Protein AF-A0A1W9ZNJ8-F1 (afdb_monomer)

Organism: Mycobacterium angelicum (NCBI:txid470074)

pLDDT: mean 77.75, std 14.17, range [45.0, 90.62]

Structure (mmCIF, N/CA/C/O backbone):
data_AF-A0A1W9ZNJ8-F1
#
_entry.id   AF-A0A1W9ZNJ8-F1
#
loop_
_atom_site.group_PDB
_atom_site.id
_atom_site.type_symbol
_atom_site.label_atom_id
_atom_site.label_alt_id
_atom_site.label_comp_id
_atom_site.label_asym_id
_atom_site.label_entity_id
_atom_site.label_seq_id
_atom_site.pdbx_PDB_ins_code
_atom_site.Cartn_x
_atom_site.Cartn_y
_atom_site.Cartn_z
_atom_site.occupancy
_atom_site.B_iso_or_equiv
_atom_site.auth_seq_id
_atom_site.auth_comp_id
_at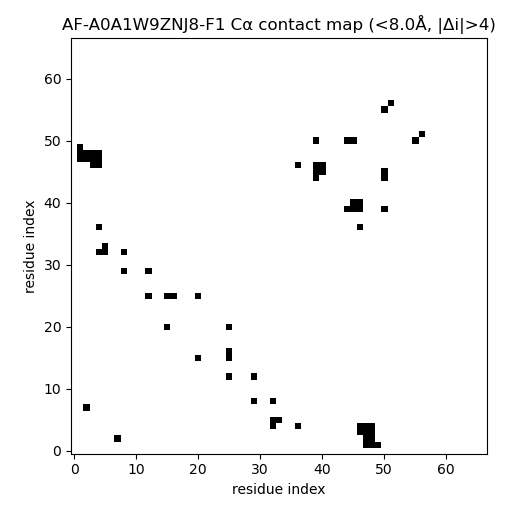om_site.auth_asym_id
_atom_site.auth_atom_id
_atom_site.pdbx_PDB_model_num
ATOM 1 N N . MET A 1 1 ? -6.523 15.475 11.023 1.00 51.50 1 MET A N 1
ATOM 2 C CA . MET A 1 1 ? -7.195 14.679 9.976 1.00 51.50 1 MET A CA 1
ATOM 3 C C . MET A 1 1 ? -6.141 13.802 9.342 1.00 51.50 1 MET A C 1
ATOM 5 O O . MET A 1 1 ? -5.234 14.337 8.718 1.00 51.50 1 MET A O 1
ATOM 9 N N . THR A 1 2 ? -6.194 12.499 9.588 1.00 69.06 2 THR A N 1
ATOM 10 C CA . THR A 1 2 ? -5.222 11.558 9.029 1.00 69.06 2 THR A CA 1
ATOM 11 C C . THR A 1 2 ? -5.630 11.224 7.596 1.00 69.06 2 THR A C 1
ATOM 13 O O . THR A 1 2 ? -6.808 11.004 7.325 1.00 69.06 2 THR A O 1
ATOM 16 N N . GLU A 1 3 ? -4.684 11.271 6.658 1.00 81.00 3 GLU A N 1
ATOM 17 C CA . GLU A 1 3 ? -4.947 10.956 5.248 1.00 81.00 3 GLU A CA 1
ATOM 18 C C . GLU A 1 3 ? -5.371 9.483 5.115 1.00 81.00 3 GLU A C 1
ATOM 20 O O . GLU A 1 3 ? -4.744 8.599 5.701 1.00 81.00 3 GLU A O 1
ATOM 25 N N . SER A 1 4 ? -6.434 9.202 4.354 1.00 85.50 4 SER A N 1
ATOM 26 C CA . SER A 1 4 ? -6.853 7.821 4.098 1.00 85.50 4 SER A CA 1
ATOM 27 C C . SER A 1 4 ? -5.886 7.122 3.142 1.00 85.50 4 SER A C 1
ATOM 29 O O . SER A 1 4 ? -5.326 7.743 2.229 1.00 85.50 4 SER A O 1
ATOM 31 N N . LEU A 1 5 ? -5.727 5.804 3.295 1.00 84.81 5 LEU A N 1
ATOM 32 C CA . LEU A 1 5 ? -4.868 5.019 2.400 1.00 84.81 5 LEU A CA 1
ATOM 33 C C . LEU A 1 5 ? -5.331 5.085 0.936 1.00 84.81 5 LEU A C 1
ATOM 35 O O . LEU A 1 5 ? -4.503 5.070 0.026 1.00 84.81 5 LEU A O 1
ATOM 39 N N . GLU A 1 6 ? -6.632 5.244 0.693 1.00 84.56 6 GLU A N 1
ATOM 40 C CA . GLU A 1 6 ? -7.180 5.420 -0.655 1.00 84.56 6 GLU A CA 1
ATOM 41 C C . GLU A 1 6 ? -6.778 6.747 -1.303 1.00 84.56 6 GLU A C 1
ATOM 43 O O . GLU A 1 6 ? -6.413 6.776 -2.484 1.00 84.56 6 GLU A O 1
ATOM 48 N N . SER A 1 7 ? -6.791 7.839 -0.535 1.00 86.00 7 SER A N 1
ATOM 49 C CA . SER A 1 7 ? -6.360 9.151 -1.031 1.00 86.00 7 SER A CA 1
ATOM 50 C C . SER A 1 7 ? -4.868 9.127 -1.359 1.00 86.00 7 SER A C 1
ATOM 52 O O . SER A 1 7 ? -4.450 9.575 -2.435 1.00 86.00 7 SER A O 1
ATOM 54 N N . ARG A 1 8 ? -4.067 8.495 -0.488 1.00 84.00 8 ARG A N 1
ATOM 55 C CA . ARG A 1 8 ? -2.641 8.266 -0.734 1.00 84.00 8 ARG A CA 1
ATOM 56 C C . ARG A 1 8 ? -2.407 7.407 -1.970 1.00 84.00 8 ARG A C 1
ATOM 58 O O . ARG A 1 8 ? -1.560 7.762 -2.785 1.00 84.00 8 ARG A O 1
ATOM 65 N N . ARG A 1 9 ? -3.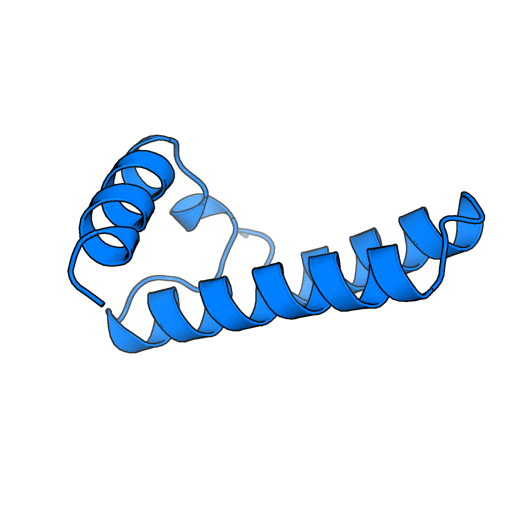168 6.320 -2.157 1.00 86.44 9 ARG A N 1
ATOM 66 C CA .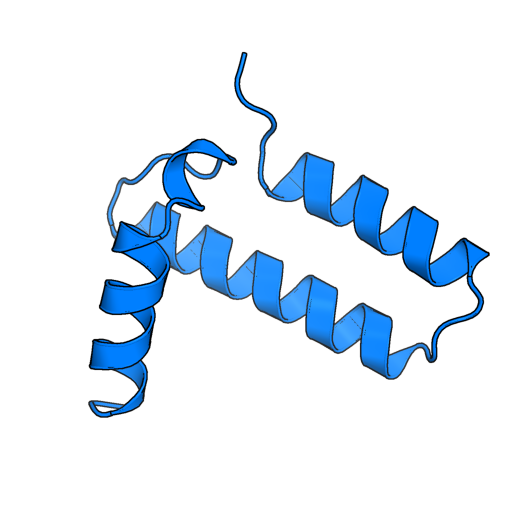 ARG A 1 9 ? -3.104 5.457 -3.352 1.00 86.44 9 ARG A CA 1
ATOM 67 C C . ARG A 1 9 ? -3.304 6.271 -4.626 1.00 86.44 9 ARG A C 1
ATOM 69 O O . ARG A 1 9 ? -2.512 6.145 -5.555 1.00 86.44 9 ARG A O 1
ATOM 76 N N . GLY A 1 10 ? -4.325 7.130 -4.662 1.00 85.94 10 GLY A N 1
ATOM 77 C CA . GLY A 1 10 ? -4.608 7.991 -5.813 1.00 85.94 10 GLY A CA 1
ATOM 78 C C . GLY A 1 10 ? -3.460 8.953 -6.127 1.00 85.94 10 GLY A C 1
ATOM 79 O O . GLY A 1 10 ? -3.010 9.040 -7.273 1.00 85.94 10 GLY A O 1
ATOM 80 N N . ARG A 1 11 ? -2.931 9.632 -5.102 1.00 86.12 11 ARG A N 1
ATOM 81 C CA . ARG A 1 11 ? -1.801 10.562 -5.253 1.00 86.12 11 ARG A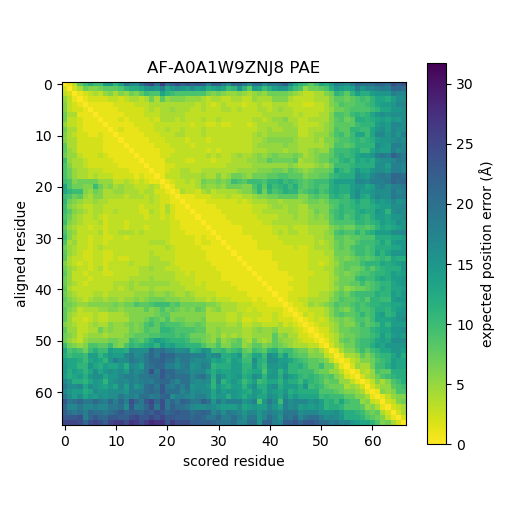 CA 1
ATOM 82 C C . ARG A 1 11 ? -0.516 9.847 -5.673 1.00 86.12 11 ARG A C 1
ATOM 84 O O . ARG A 1 11 ? 0.190 10.326 -6.558 1.00 86.12 11 ARG A O 1
ATOM 91 N N . PHE A 1 12 ? -0.237 8.693 -5.077 1.00 84.50 12 PHE A N 1
ATOM 92 C CA . PHE A 1 12 ? 0.948 7.892 -5.358 1.00 84.50 12 PHE A CA 1
ATOM 93 C C . PHE A 1 12 ? 0.915 7.311 -6.775 1.00 84.50 12 PHE A C 1
ATOM 95 O O . PHE A 1 12 ? 1.878 7.474 -7.518 1.00 84.50 12 PHE A O 1
ATOM 102 N N . ASN A 1 13 ? -0.222 6.753 -7.206 1.00 86.31 13 ASN A N 1
ATOM 103 C CA . ASN A 1 13 ? -0.419 6.295 -8.584 1.00 86.31 13 ASN A CA 1
ATOM 104 C C . ASN A 1 13 ? -0.189 7.433 -9.591 1.00 86.31 13 ASN A C 1
ATOM 106 O O . ASN A 1 13 ? 0.530 7.266 -10.574 1.00 86.31 13 ASN A O 1
ATOM 110 N N . ARG A 1 14 ? -0.737 8.627 -9.324 1.00 87.56 14 ARG A N 1
ATOM 111 C CA . ARG A 1 14 ? -0.503 9.803 -10.174 1.00 87.56 14 ARG A CA 1
ATOM 112 C C . ARG A 1 14 ? 0.980 10.181 -10.239 1.00 87.56 14 ARG A C 1
ATOM 114 O O . ARG A 1 14 ? 1.463 10.456 -11.332 1.00 87.56 14 ARG A O 1
ATOM 121 N N . SER A 1 15 ? 1.691 10.167 -9.111 1.00 86.62 15 SER A N 1
ATOM 122 C CA . SER A 1 15 ? 3.133 10.458 -9.061 1.00 86.62 15 SER A CA 1
ATOM 123 C C . SER A 1 15 ? 3.941 9.455 -9.882 1.00 86.62 15 SER A C 1
ATOM 125 O O . SER A 1 15 ? 4.713 9.850 -10.750 1.00 86.62 15 SER A O 1
ATOM 127 N N . LEU A 1 16 ? 3.699 8.155 -9.688 1.00 84.75 16 LEU A N 1
ATOM 128 C CA . LEU A 1 16 ? 4.421 7.103 -10.402 1.00 84.75 16 LEU A CA 1
ATOM 129 C C . LEU A 1 16 ? 4.150 7.124 -11.917 1.00 84.75 16 LEU A C 1
ATOM 131 O O . LEU A 1 16 ? 5.046 6.819 -12.704 1.00 84.75 16 LEU A O 1
ATOM 135 N N . ARG A 1 17 ? 2.935 7.509 -12.338 1.00 85.94 17 ARG A N 1
ATOM 136 C CA . ARG A 1 17 ? 2.608 7.730 -13.758 1.00 85.94 17 ARG A CA 1
ATOM 137 C C . ARG A 1 17 ? 3.380 8.909 -14.342 1.00 85.94 17 ARG A C 1
ATOM 139 O O . ARG A 1 17 ? 3.867 8.805 -15.461 1.00 85.94 17 ARG A O 1
ATOM 146 N N . VAL A 1 18 ? 3.498 10.011 -13.598 1.00 90.31 18 VAL A N 1
ATOM 147 C CA . VAL A 1 18 ? 4.284 11.187 -14.015 1.00 90.31 18 VAL A CA 1
ATOM 148 C C . VAL A 1 18 ? 5.775 10.852 -14.105 1.00 90.31 18 VAL A C 1
ATOM 150 O O . VAL A 1 18 ? 6.436 11.283 -15.041 1.00 90.31 18 VAL A O 1
ATOM 153 N N . GLU A 1 19 ? 6.292 10.030 -13.192 1.00 88.06 19 GLU A N 1
ATOM 154 C CA . GLU A 1 19 ? 7.670 9.518 -13.234 1.00 88.06 19 GLU A CA 1
ATOM 155 C C . GLU A 1 19 ? 7.923 8.486 -14.349 1.00 88.06 19 GLU A C 1
ATOM 157 O O . GLU A 1 19 ? 9.053 8.026 -14.508 1.00 88.06 19 GLU A O 1
ATOM 162 N N . GLY A 1 20 ? 6.897 8.085 -15.108 1.00 88.88 20 GLY A N 1
ATOM 163 C CA . GLY A 1 20 ? 7.041 7.122 -16.199 1.00 88.88 20 GLY A CA 1
ATOM 164 C C . GLY A 1 20 ? 7.401 5.709 -15.732 1.00 88.88 20 GLY A C 1
ATOM 165 O O . GLY A 1 20 ? 8.054 4.965 -16.464 1.00 88.88 20 GLY A O 1
ATOM 166 N N . LYS A 1 21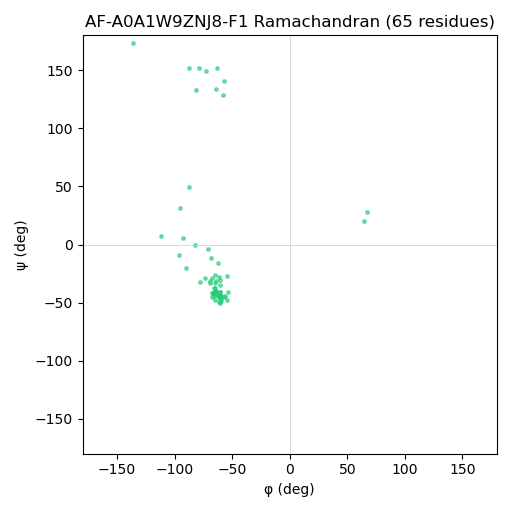 ? 7.010 5.322 -14.509 1.00 88.31 21 LYS A N 1
ATOM 167 C CA . LYS A 1 21 ? 7.216 3.949 -14.026 1.00 88.31 21 LYS A CA 1
ATOM 168 C C . LYS A 1 21 ? 6.435 2.955 -14.887 1.00 88.31 21 LYS A C 1
ATOM 170 O O . LYS A 1 21 ? 5.379 3.276 -15.431 1.00 88.31 21 LYS A O 1
ATOM 175 N N . ALA A 1 22 ? 6.945 1.727 -14.965 1.00 89.56 22 ALA A N 1
ATOM 176 C CA . ALA A 1 22 ? 6.287 0.650 -15.693 1.00 89.56 22 ALA A CA 1
ATOM 177 C C . ALA A 1 22 ? 4.863 0.417 -15.165 1.00 89.56 22 ALA A C 1
ATOM 179 O O . ALA A 1 22 ? 4.635 0.411 -13.955 1.00 89.56 22 ALA A O 1
ATOM 180 N N . ASP A 1 23 ? 3.921 0.154 -16.072 1.00 82.69 23 ASP A N 1
ATOM 181 C CA . ASP A 1 23 ? 2.513 -0.083 -15.731 1.00 82.69 23 ASP A CA 1
ATOM 182 C C . ASP A 1 23 ? 2.354 -1.196 -14.682 1.00 82.69 23 ASP A C 1
ATOM 184 O O . ASP A 1 23 ? 1.663 -1.042 -13.677 1.00 82.69 23 ASP A O 1
ATOM 188 N N . ARG A 1 24 ? 3.143 -2.268 -14.818 1.00 86.94 24 ARG A N 1
ATOM 189 C CA . ARG A 1 24 ? 3.173 -3.371 -13.852 1.00 86.94 24 ARG A CA 1
ATOM 190 C C . ARG A 1 24 ? 3.585 -2.931 -12.444 1.00 86.94 24 ARG A C 1
ATOM 192 O O . ARG A 1 24 ? 3.064 -3.463 -11.469 1.00 86.94 24 ARG A O 1
ATOM 199 N N . THR A 1 25 ? 4.482 -1.954 -12.319 1.00 86.88 25 THR A N 1
ATOM 200 C CA . THR A 1 25 ? 4.861 -1.374 -11.023 1.00 86.88 25 THR A CA 1
ATOM 201 C C . THR A 1 25 ? 3.685 -0.620 -10.404 1.00 86.88 25 THR A C 1
ATOM 203 O O . THR A 1 25 ? 3.434 -0.774 -9.212 1.00 86.88 25 THR A O 1
ATOM 206 N N . LEU A 1 26 ? 2.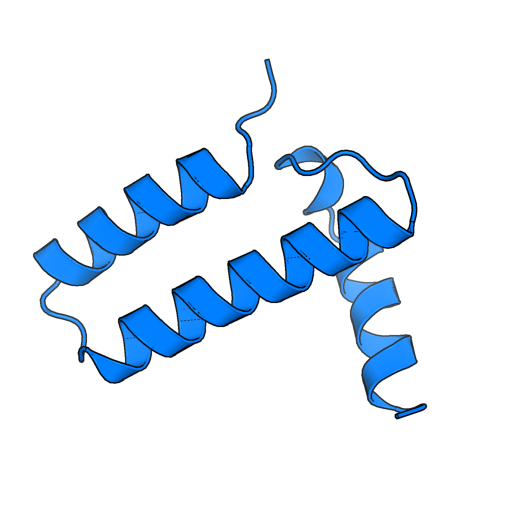925 0.140 -11.201 1.00 86.69 26 LEU A N 1
ATOM 207 C CA . LEU A 1 26 ? 1.719 0.833 -10.729 1.00 86.69 26 LEU A CA 1
ATOM 208 C C . LEU A 1 26 ? 0.689 -0.157 -10.189 1.00 86.69 26 LEU A C 1
ATOM 210 O O . LEU A 1 26 ? 0.159 0.045 -9.097 1.00 86.69 26 LEU A O 1
ATOM 214 N N . VAL A 1 27 ? 0.438 -1.230 -10.946 1.00 87.94 27 VAL A N 1
ATOM 215 C CA . VAL A 1 27 ? -0.517 -2.281 -10.579 1.00 87.94 27 VAL A CA 1
ATOM 216 C C . VAL A 1 27 ? -0.108 -2.938 -9.267 1.00 87.94 27 VAL A C 1
ATOM 218 O O . VAL A 1 27 ? -0.927 -2.995 -8.354 1.00 87.94 27 VAL A O 1
ATOM 221 N N . LEU A 1 28 ? 1.156 -3.355 -9.140 1.00 89.06 28 LEU A N 1
ATOM 222 C CA . LEU A 1 28 ? 1.661 -3.992 -7.922 1.00 89.06 28 LEU A CA 1
ATOM 223 C C . LEU A 1 28 ? 1.520 -3.073 -6.706 1.00 89.06 28 LEU A C 1
ATOM 225 O O . LEU A 1 28 ? 0.955 -3.482 -5.698 1.00 89.06 28 LEU A O 1
ATOM 229 N N . TY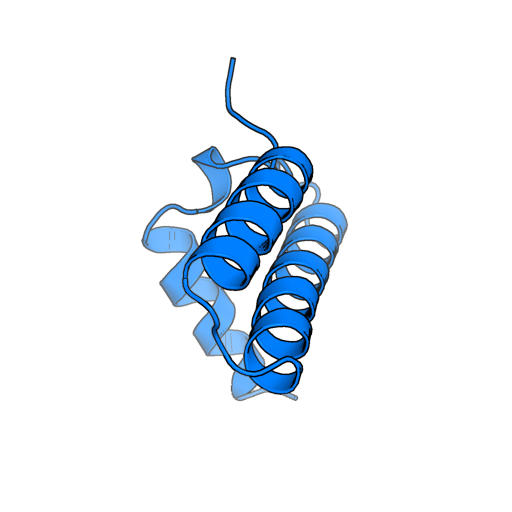R A 1 29 ? 1.946 -1.813 -6.804 1.00 84.94 29 TYR A N 1
ATOM 230 C CA . TYR A 1 29 ? 1.826 -0.879 -5.681 1.00 84.94 29 TYR A CA 1
ATOM 231 C C . TYR A 1 29 ? 0.367 -0.563 -5.324 1.00 84.94 29 TYR A C 1
ATOM 233 O O . TYR A 1 29 ? 0.020 -0.511 -4.142 1.00 84.94 29 TYR A O 1
ATOM 241 N N . CYS A 1 30 ? -0.508 -0.379 -6.317 1.00 85.81 30 CYS A N 1
ATOM 242 C CA . CYS A 1 30 ? -1.931 -0.137 -6.068 1.00 85.81 30 CYS A CA 1
ATOM 243 C C . CYS A 1 30 ? -2.619 -1.357 -5.442 1.00 85.81 30 CYS A C 1
ATOM 245 O O . CYS A 1 30 ? -3.467 -1.191 -4.560 1.00 85.81 30 CYS A O 1
ATOM 247 N N . GLN A 1 31 ? -2.248 -2.568 -5.865 1.00 90.62 31 GLN A N 1
ATOM 248 C CA . GLN A 1 31 ? -2.725 -3.810 -5.265 1.00 90.62 31 GLN A CA 1
ATOM 249 C C . GLN A 1 31 ? -2.234 -3.948 -3.827 1.00 90.62 31 GLN A C 1
ATOM 251 O O . GLN A 1 31 ? -3.065 -4.170 -2.953 1.00 90.62 31 GLN A O 1
ATOM 256 N N . SER A 1 32 ? -0.947 -3.731 -3.547 1.00 87.69 32 SER A N 1
ATOM 257 C CA . SER A 1 32 ? -0.403 -3.815 -2.185 1.00 87.69 32 SER A CA 1
ATOM 258 C C . SER A 1 32 ? -1.121 -2.880 -1.212 1.00 87.69 32 SER A C 1
ATOM 260 O O . SER A 1 32 ? -1.504 -3.308 -0.126 1.00 87.69 32 SER A O 1
ATOM 262 N N . ILE A 1 33 ? -1.381 -1.628 -1.610 1.00 86.56 33 ILE A N 1
ATOM 263 C CA . ILE A 1 33 ? -2.138 -0.686 -0.769 1.00 86.56 33 ILE A CA 1
ATOM 264 C C . ILE A 1 33 ? -3.573 -1.183 -0.556 1.00 86.56 33 ILE A C 1
ATOM 266 O O . ILE A 1 33 ? -4.086 -1.108 0.553 1.00 86.56 33 ILE A O 1
ATOM 270 N N . THR A 1 34 ? -4.209 -1.737 -1.591 1.00 88.38 34 THR A N 1
ATOM 271 C CA . THR A 1 34 ? -5.577 -2.273 -1.496 1.00 88.38 34 THR A CA 1
ATOM 272 C C . THR A 1 34 ? -5.651 -3.484 -0.562 1.00 88.38 34 THR A C 1
ATOM 274 O O . THR A 1 34 ? -6.536 -3.544 0.288 1.00 88.38 34 THR A O 1
ATOM 277 N N . TYR A 1 35 ? -4.706 -4.421 -0.666 1.00 88.31 35 TYR A N 1
ATOM 278 C CA . TYR A 1 35 ? -4.615 -5.571 0.236 1.00 88.31 35 TYR A CA 1
ATOM 279 C C . TYR A 1 35 ? -4.401 -5.135 1.684 1.00 88.31 35 TYR A C 1
ATOM 281 O O . TYR A 1 35 ? -5.103 -5.611 2.573 1.00 88.31 35 TYR A O 1
ATOM 289 N N 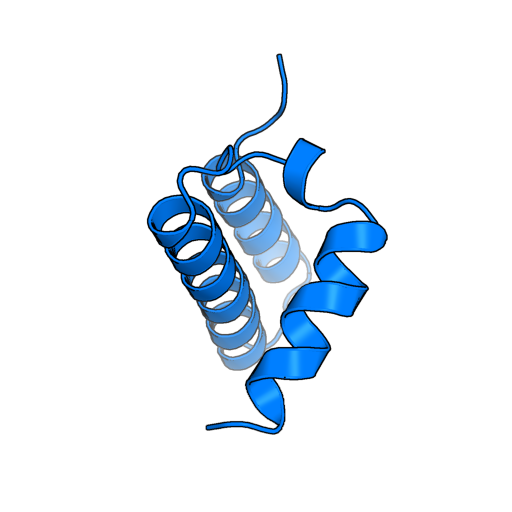. PHE A 1 36 ? -3.489 -4.190 1.914 1.00 85.81 36 PHE A N 1
ATOM 290 C CA . PHE A 1 36 ? -3.224 -3.665 3.248 1.00 85.81 36 PHE A CA 1
ATOM 291 C C . PHE A 1 36 ? -4.444 -2.950 3.841 1.00 85.81 36 PHE A C 1
ATOM 293 O O . PHE A 1 36 ? -4.812 -3.196 4.986 1.00 85.81 36 PHE A O 1
ATOM 300 N N . SER A 1 37 ? -5.131 -2.125 3.047 1.00 87.62 37 SER A N 1
ATOM 301 C CA . SER A 1 37 ? -6.371 -1.468 3.464 1.00 87.62 37 SER A CA 1
ATOM 302 C C . SER A 1 37 ? -7.463 -2.466 3.849 1.00 87.62 37 SER A C 1
ATOM 304 O O . SER A 1 37 ? -8.097 -2.304 4.890 1.00 87.62 37 SER A O 1
ATOM 306 N N . ASN A 1 38 ? -7.653 -3.519 3.050 1.00 89.06 38 ASN A N 1
ATOM 307 C CA . ASN A 1 38 ? -8.615 -4.577 3.358 1.00 89.06 38 ASN A CA 1
ATOM 308 C C . ASN A 1 38 ? -8.236 -5.332 4.637 1.00 89.06 38 ASN A C 1
ATOM 310 O O . ASN A 1 38 ? -9.099 -5.631 5.456 1.00 89.06 38 ASN A O 1
ATOM 314 N N . TRP A 1 39 ? -6.949 -5.609 4.834 1.00 86.81 39 TRP A N 1
ATOM 315 C CA . TRP A 1 39 ? -6.463 -6.273 6.038 1.00 86.81 39 TRP A CA 1
ATOM 316 C C . TRP A 1 39 ? -6.674 -5.428 7.302 1.00 86.81 39 TRP A C 1
ATOM 318 O O . TRP A 1 39 ? -7.129 -5.955 8.315 1.00 86.81 39 TRP A O 1
ATOM 328 N N . LEU A 1 40 ? -6.440 -4.113 7.244 1.00 87.25 40 LEU A N 1
ATOM 329 C CA . LEU A 1 40 ? -6.760 -3.203 8.351 1.00 87.25 40 LEU A CA 1
ATOM 330 C C . LEU A 1 40 ? -8.263 -3.193 8.656 1.00 87.25 40 LEU A C 1
ATOM 332 O O . LEU A 1 40 ? -8.655 -3.308 9.818 1.00 87.25 40 LEU A O 1
ATOM 336 N N . ALA A 1 41 ? -9.101 -3.132 7.616 1.00 88.06 41 ALA A N 1
ATOM 337 C CA . ALA A 1 41 ? -10.553 -3.148 7.763 1.00 88.06 41 ALA A CA 1
ATOM 338 C C . ALA A 1 41 ? -11.058 -4.438 8.435 1.00 88.06 41 ALA A C 1
ATOM 340 O O . ALA A 1 41 ? -11.910 -4.373 9.319 1.00 88.06 41 ALA A O 1
ATOM 341 N N . LEU A 1 42 ? -10.492 -5.599 8.082 1.00 88.94 42 LEU A N 1
ATOM 342 C CA . LEU A 1 42 ? -10.832 -6.887 8.703 1.00 88.94 42 LEU A CA 1
ATOM 343 C C . LEU A 1 42 ? -10.526 -6.929 10.207 1.00 88.94 42 LEU A C 1
ATOM 345 O O . LEU A 1 42 ? -11.204 -7.635 10.948 1.00 88.94 42 LEU A O 1
ATOM 349 N N . ARG A 1 43 ? -9.537 -6.160 10.671 1.00 84.69 43 ARG A N 1
ATOM 350 C CA . ARG A 1 43 ? -9.166 -6.073 12.093 1.00 84.69 43 ARG A CA 1
ATOM 351 C C . ARG A 1 43 ? -9.876 -4.940 12.835 1.00 84.69 43 ARG A C 1
ATOM 353 O O . ARG A 1 43 ? -9.556 -4.684 13.992 1.00 84.69 43 ARG A O 1
ATOM 360 N N . GLY A 1 44 ? -10.806 -4.243 12.176 1.00 85.75 44 GLY A N 1
ATOM 361 C CA . GLY A 1 44 ? -11.467 -3.060 12.729 1.00 85.75 44 GLY A CA 1
ATOM 362 C C . GLY A 1 44 ? -10.506 -1.893 12.968 1.00 85.75 44 GLY A C 1
ATOM 363 O O . GLY A 1 44 ? -10.799 -1.014 13.776 1.00 85.75 44 GLY A O 1
ATOM 364 N N . GLN A 1 45 ? -9.347 -1.896 12.302 1.00 85.38 45 GLN A N 1
ATOM 365 C CA . GLN A 1 45 ? -8.347 -0.847 12.433 1.00 85.38 45 GLN A CA 1
ATOM 366 C C . GLN A 1 45 ? -8.611 0.306 11.456 1.00 85.38 45 GLN A C 1
ATOM 368 O O . GLN A 1 45 ? -9.170 0.096 10.374 1.00 85.38 45 GLN A O 1
ATOM 373 N N . PRO A 1 46 ? -8.190 1.531 11.813 1.00 83.81 46 PRO A N 1
ATOM 374 C CA . PRO A 1 46 ? -8.319 2.688 10.939 1.00 83.81 46 PRO A CA 1
ATOM 375 C C . PRO A 1 46 ? -7.605 2.468 9.596 1.00 83.81 46 PRO A C 1
ATOM 377 O O . PRO A 1 46 ? -6.426 2.127 9.554 1.00 83.81 46 PRO A O 1
ATOM 380 N N . VAL A 1 47 ? -8.291 2.695 8.474 1.00 85.75 47 VAL A N 1
ATOM 381 C CA . VAL A 1 47 ? -7.726 2.559 7.112 1.00 85.75 47 VAL A CA 1
ATOM 382 C C . VAL A 1 47 ? -7.059 3.874 6.670 1.00 85.75 47 VAL A C 1
ATOM 384 O O . VAL A 1 47 ? -7.300 4.426 5.592 1.00 85.75 47 VAL A O 1
ATOM 387 N N . ASP A 1 48 ? -6.217 4.416 7.541 1.00 84.31 48 ASP A N 1
ATOM 388 C CA . ASP A 1 48 ? -5.518 5.685 7.353 1.00 84.31 48 ASP A CA 1
ATOM 389 C C . ASP A 1 48 ? -4.045 5.580 7.763 1.00 84.31 48 ASP A C 1
ATOM 391 O O . ASP A 1 48 ? -3.583 4.543 8.240 1.00 84.31 48 ASP A O 1
ATOM 395 N N . LEU A 1 49 ? -3.272 6.638 7.506 1.00 78.44 49 LEU A N 1
ATOM 396 C CA . LEU A 1 49 ? -1.816 6.610 7.686 1.00 78.44 49 LEU A CA 1
ATOM 397 C C . LEU A 1 49 ? -1.346 6.373 9.121 1.00 78.44 49 LEU A C 1
ATOM 399 O O . LEU A 1 49 ? -0.180 6.030 9.292 1.00 78.44 49 LEU A O 1
ATOM 403 N N . SER A 1 50 ? -2.212 6.522 10.126 1.00 78.31 50 SER A N 1
ATOM 404 C CA . SER A 1 50 ? -1.850 6.187 11.508 1.00 78.31 50 SER A CA 1
ATOM 405 C C . SER A 1 50 ? -1.584 4.690 11.693 1.00 78.31 50 SER A C 1
ATOM 407 O O . SER A 1 50 ? -0.765 4.313 12.523 1.00 78.31 50 SER A O 1
ATOM 409 N N . SER A 1 51 ? -2.190 3.845 10.856 1.00 72.44 51 SER A N 1
ATOM 410 C CA . SER A 1 51 ? -1.980 2.393 10.842 1.00 72.44 51 SER A CA 1
ATOM 411 C C . SER A 1 51 ? -0.741 1.964 10.060 1.00 72.44 51 SER A C 1
ATOM 413 O O . SER A 1 51 ? -0.453 0.777 9.959 1.00 72.44 51 SER A O 1
ATOM 415 N N . LEU A 1 52 ? -0.001 2.909 9.478 1.00 69.25 52 LEU A N 1
ATOM 416 C CA . LEU A 1 52 ? 1.267 2.658 8.793 1.00 69.25 52 LEU A CA 1
ATOM 417 C C . LEU A 1 52 ? 2.454 2.911 9.738 1.00 69.25 52 LEU A C 1
ATOM 419 O O . LEU A 1 52 ? 3.507 3.379 9.314 1.00 69.25 52 LEU A O 1
ATOM 423 N N . ASP A 1 53 ? 2.250 2.657 11.031 1.00 64.12 53 ASP A N 1
ATOM 424 C CA . ASP A 1 53 ? 3.303 2.694 12.037 1.00 64.12 53 ASP A CA 1
ATOM 425 C C . ASP A 1 53 ? 4.147 1.410 11.983 1.00 64.12 53 ASP A C 1
ATOM 427 O O . ASP A 1 53 ? 3.657 0.341 11.602 1.00 64.12 53 ASP A O 1
ATOM 431 N N . ARG A 1 54 ? 5.418 1.516 12.385 1.00 55.88 54 ARG A N 1
ATOM 432 C CA . ARG A 1 54 ? 6.419 0.438 12.364 1.00 55.88 54 ARG A CA 1
ATOM 433 C C . ARG A 1 54 ? 5.942 -0.810 13.120 1.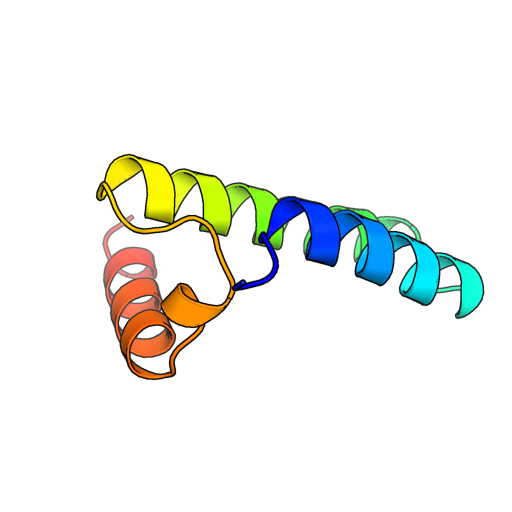00 55.88 54 ARG A C 1
ATOM 435 O O . ARG A 1 54 ? 6.330 -1.921 12.772 1.00 55.88 54 ARG A O 1
ATOM 442 N N . GLU A 1 55 ? 5.060 -0.655 14.107 1.00 58.69 55 GLU A N 1
ATOM 443 C CA . GLU A 1 55 ? 4.435 -1.773 14.829 1.00 58.69 55 GLU A CA 1
ATOM 444 C C . GLU A 1 55 ? 3.539 -2.649 13.924 1.00 58.69 55 GLU A C 1
ATOM 446 O O . GLU A 1 55 ? 3.471 -3.873 14.065 1.00 58.69 55 GLU A O 1
ATOM 451 N N . THR A 1 56 ? 2.914 -2.038 12.916 1.00 58.31 56 THR A N 1
ATOM 452 C CA . THR A 1 56 ? 2.047 -2.718 11.946 1.00 58.31 56 THR A CA 1
ATOM 453 C C . THR A 1 56 ? 2.856 -3.464 10.882 1.00 58.31 56 THR A C 1
ATOM 455 O O . THR A 1 56 ? 2.437 -4.537 10.441 1.00 58.31 56 THR A O 1
ATOM 458 N N . GLU A 1 57 ? 4.041 -2.954 10.517 1.00 56.16 57 GLU A N 1
ATOM 459 C CA . GLU A 1 57 ? 4.993 -3.659 9.640 1.00 56.16 57 GLU A CA 1
ATOM 460 C C . GLU A 1 57 ? 5.438 -4.997 10.252 1.00 56.16 57 GLU A C 1
ATOM 462 O O . GLU A 1 57 ? 5.491 -6.009 9.551 1.00 56.16 57 GLU A O 1
ATOM 467 N N . ILE A 1 58 ? 5.687 -5.030 11.568 1.00 56.00 58 ILE A N 1
ATOM 468 C CA . ILE A 1 58 ? 6.089 -6.250 12.288 1.00 56.00 58 ILE A CA 1
ATOM 469 C C . ILE A 1 58 ? 4.949 -7.283 12.288 1.00 56.00 58 ILE A C 1
ATOM 471 O O . ILE A 1 58 ? 5.186 -8.465 12.050 1.00 56.00 58 ILE A O 1
ATOM 475 N N . HIS A 1 59 ? 3.702 -6.846 12.494 1.00 56.84 59 HIS A N 1
ATOM 476 C CA . HIS A 1 59 ? 2.547 -7.750 12.566 1.00 56.84 59 HIS A CA 1
ATOM 477 C C . HIS A 1 59 ? 2.115 -8.317 11.203 1.00 56.84 59 HIS A C 1
ATOM 479 O O . HIS A 1 59 ? 1.578 -9.422 11.137 1.00 56.84 59 HIS A O 1
ATOM 485 N N . CYS A 1 60 ? 2.343 -7.585 10.106 1.00 51.31 60 CYS A N 1
ATOM 486 C CA . CYS A 1 60 ? 2.057 -8.073 8.755 1.00 51.31 60 CYS A CA 1
ATOM 487 C C . CYS A 1 60 ? 3.016 -9.207 8.336 1.00 51.31 60 CYS A C 1
ATOM 489 O O . CYS A 1 60 ? 2.610 -10.124 7.622 1.00 51.31 60 CYS A O 1
ATOM 491 N N . GLY A 1 61 ? 4.272 -9.171 8.801 1.00 51.28 61 GLY A N 1
ATOM 492 C CA . GLY A 1 61 ? 5.281 -10.194 8.503 1.00 51.28 61 GLY A CA 1
ATOM 493 C C . GLY A 1 61 ? 5.004 -11.552 9.155 1.00 51.28 61 GLY A C 1
ATOM 494 O O . GLY A 1 61 ? 5.303 -12.584 8.561 1.00 51.28 61 GLY A O 1
ATOM 495 N N . THR A 1 62 ? 4.380 -11.573 10.336 1.00 56.66 62 THR A N 1
ATOM 496 C CA . THR A 1 62 ? 4.080 -12.816 11.070 1.00 56.66 62 THR A CA 1
ATOM 497 C C . THR A 1 62 ? 3.042 -13.698 10.362 1.00 56.66 62 THR A C 1
ATOM 499 O O . THR A 1 62 ? 3.116 -14.914 10.476 1.00 56.66 62 THR A O 1
ATOM 502 N N . MET A 1 63 ? 2.119 -13.121 9.584 1.00 51.59 63 MET A N 1
ATOM 503 C CA . MET A 1 63 ? 1.064 -13.879 8.886 1.00 51.59 63 MET A CA 1
ATOM 504 C C . MET A 1 63 ? 1.460 -14.353 7.479 1.00 51.59 63 MET A C 1
ATOM 506 O O . MET A 1 63 ? 0.870 -15.302 6.979 1.00 51.59 63 MET A O 1
ATOM 510 N N . ALA A 1 64 ? 2.465 -13.742 6.839 1.00 51.50 64 ALA A N 1
ATOM 511 C CA . ALA A 1 64 ? 2.997 -14.234 5.560 1.00 51.50 64 ALA A CA 1
ATOM 512 C C . ALA A 1 64 ? 3.750 -15.575 5.697 1.00 51.50 64 ALA A C 1
ATOM 514 O O . ALA A 1 64 ? 4.080 -16.198 4.694 1.00 51.50 64 ALA A O 1
ATOM 515 N N . LEU A 1 65 ? 4.031 -16.002 6.932 1.00 50.84 65 LEU A N 1
ATOM 516 C CA . LEU A 1 65 ? 4.631 -17.294 7.270 1.00 50.84 65 LEU A CA 1
ATOM 517 C C . LEU A 1 65 ? 3.591 -18.369 7.646 1.00 50.84 65 LEU A C 1
ATOM 519 O O . LEU A 1 65 ? 3.975 -19.527 7.771 1.00 50.84 65 LEU A O 1
ATOM 523 N N . ASP A 1 66 ? 2.313 -18.006 7.815 1.00 45.00 66 ASP A N 1
ATOM 524 C CA . ASP A 1 66 ? 1.224 -18.906 8.251 1.00 45.00 66 ASP A CA 1
ATOM 525 C C . ASP A 1 66 ? 0.181 -19.181 7.141 1.00 45.00 66 ASP A C 1
ATOM 527 O O . ASP A 1 66 ? -0.851 -19.796 7.396 1.00 45.00 66 ASP A O 1
ATOM 531 N N . ALA A 1 67 ? 0.433 -18.722 5.907 1.00 45.12 67 ALA A N 1
ATOM 532 C CA . ALA A 1 67 ? -0.464 -18.859 4.750 1.00 45.12 67 ALA A CA 1
ATOM 533 C C . ALA A 1 67 ? 0.083 -19.804 3.670 1.00 45.12 67 ALA A C 1
ATOM 535 O O . ALA A 1 67 ? 1.310 -19.771 3.415 1.00 45.12 67 ALA A O 1
#

Sequence (67 aa):
MTESLESRRGRFNRSLRVEGKADRTLVLYCQSITYFSNWLALRGQPVDLSSLDRETEIHCGTMALDA

Solvent-accessible surface area (backbone atoms only — not comparable to full-atom values): 3935 Å² total; per-residue (Å²): 136,74,59,40,50,67,61,50,47,54,54,49,51,53,50,42,56,74,71,63,55,56,67,68,57,50,52,52,54,52,47,52,54,50,53,51,41,51,54,29,49,76,69,74,41,68,55,27,56,80,58,70,39,75,73,45,59,59,58,56,56,63,52,71,76,76,111

Mean predicted aligned error: 7.69 Å

Foldseek 3Di:
DFAALVNVLVVVLVVCVVVVHDPVVNVVVSVVSVVVLVVCVVVVHGRGCVCVDPVNVVVVVVVVVVD

Radius of gyration: 13.06 Å; Cα contacts (8 Å, |Δi|>4): 35; chains: 1; bounding box: 19×34×31 Å

Secondary structure (DSSP, 8-state):
-PPBHHHHHHHHHHHHHHTT--HHHHHHHHHHHHHHHHHHHHTT--SBGGG-SHHHHHHHHHHTT--